Protein AF-W4VRX3-F1 (afdb_monomer_lite)

InterPro domains:
  IPR035311 Cystine knot toxin [PF17486] (23-92)

Structure (mmCIF, N/CA/C/O backbone):
data_AF-W4VRX3-F1
#
_entry.id   AF-W4VRX3-F1
#
loop_
_atom_site.group_PDB
_atom_site.id
_atom_site.type_symbol
_atom_site.label_atom_id
_atom_site.label_alt_id
_atom_site.label_comp_id
_atom_site.label_asym_id
_atom_site.label_entity_id
_atom_site.label_seq_id
_atom_site.pdbx_PDB_ins_code
_atom_site.Cartn_x
_atom_site.Cartn_y
_atom_site.Cartn_z
_atom_site.occupancy
_atom_site.B_iso_or_equiv
_atom_site.auth_seq_id
_atom_site.auth_comp_id
_atom_site.auth_asym_id
_atom_site.auth_atom_id
_atom_site.pdbx_PDB_model_num
ATOM 1 N N . MET A 1 1 ? -21.756 24.214 28.075 1.00 60.59 1 MET A N 1
ATOM 2 C CA . MET A 1 1 ? -20.915 23.020 28.338 1.00 60.59 1 MET A CA 1
ATOM 3 C C . MET A 1 1 ? -21.231 21.812 27.448 1.00 60.59 1 MET A C 1
ATOM 5 O O . MET A 1 1 ? -20.283 21.223 26.955 1.00 60.59 1 MET A O 1
ATOM 9 N N . LYS A 1 2 ? -22.500 21.469 27.159 1.00 67.06 2 LYS A N 1
ATOM 10 C CA . LYS A 1 2 ? -22.847 20.334 26.266 1.00 67.06 2 LYS A CA 1
ATOM 11 C C . LYS A 1 2 ? -22.264 20.452 24.843 1.00 67.06 2 LYS A C 1
ATOM 13 O O . LYS A 1 2 ? -21.712 19.484 24.334 1.00 67.06 2 LYS A O 1
ATOM 18 N N . SER A 1 3 ? -22.296 21.644 24.239 1.00 76.00 3 SER A N 1
ATOM 19 C CA . SER A 1 3 ? -21.798 21.847 22.868 1.00 76.00 3 SER A CA 1
ATOM 20 C C . SER A 1 3 ? -20.280 21.692 22.734 1.00 76.00 3 SER A C 1
ATOM 22 O O . SER A 1 3 ? -19.820 21.150 21.739 1.00 76.00 3 SER A O 1
ATOM 24 N N . ILE A 1 4 ? -19.499 22.109 23.740 1.00 84.12 4 ILE A N 1
ATOM 25 C CA . ILE A 1 4 ? -18.027 22.012 23.697 1.00 84.12 4 ILE A CA 1
ATOM 26 C C . ILE A 1 4 ? -17.594 20.543 23.694 1.00 84.12 4 ILE A C 1
ATOM 28 O O . ILE A 1 4 ? -16.753 20.157 22.890 1.00 84.12 4 ILE A O 1
ATOM 32 N N . VAL A 1 5 ? -18.213 19.710 24.540 1.00 82.50 5 VAL A N 1
ATOM 33 C CA . VAL A 1 5 ? -17.928 18.266 24.578 1.00 82.50 5 VAL A CA 1
ATOM 34 C C . VAL A 1 5 ? -18.269 17.613 23.238 1.00 82.50 5 VAL A C 1
ATOM 36 O O . VAL A 1 5 ? -17.478 16.829 22.723 1.00 82.50 5 VAL A O 1
ATOM 39 N N . SER A 1 6 ? -19.406 17.982 22.636 1.00 82.06 6 SER A N 1
ATOM 40 C CA . SER A 1 6 ? -19.785 17.473 21.316 1.00 82.06 6 SER A CA 1
ATOM 41 C C . SER A 1 6 ? -18.775 17.871 20.237 1.00 82.06 6 SER A C 1
ATOM 43 O O . SER A 1 6 ? -18.367 17.014 19.462 1.00 82.06 6 SER A O 1
ATOM 45 N N . ILE A 1 7 ? -18.344 19.137 20.194 1.00 86.25 7 ILE A N 1
ATOM 46 C CA . ILE A 1 7 ? -17.356 19.616 19.213 1.00 86.25 7 ILE A CA 1
ATOM 47 C C . ILE A 1 7 ? -16.030 18.864 19.372 1.00 86.25 7 ILE A C 1
ATOM 49 O O . ILE A 1 7 ? -15.482 18.396 18.380 1.00 86.25 7 ILE A O 1
ATOM 53 N N . LEU A 1 8 ? -15.542 18.681 20.604 1.00 86.88 8 LEU A N 1
ATOM 54 C CA . LEU A 1 8 ? -14.300 17.942 20.855 1.00 86.88 8 LEU A CA 1
ATOM 55 C C . LEU A 1 8 ? -14.387 16.479 20.397 1.00 86.88 8 LEU A C 1
ATOM 57 O O . LEU A 1 8 ? -13.447 15.986 19.776 1.00 86.88 8 LEU A O 1
ATOM 6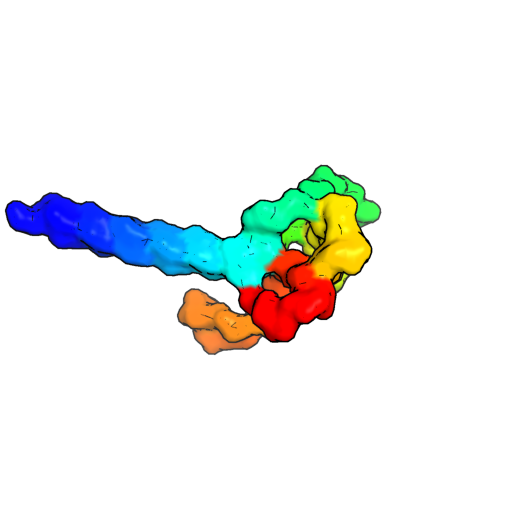1 N N . LEU A 1 9 ? -15.516 15.803 20.641 1.00 85.94 9 LEU A N 1
ATOM 62 C CA . LEU A 1 9 ? -15.748 14.435 20.161 1.00 85.94 9 LEU A CA 1
ATOM 63 C C . LEU A 1 9 ? -15.750 14.359 18.628 1.00 85.94 9 LEU A C 1
ATOM 65 O O . LEU A 1 9 ? -15.111 13.474 18.062 1.00 85.94 9 LEU A O 1
ATOM 69 N N . PHE A 1 10 ? -16.409 15.303 17.948 1.00 83.00 10 PHE A N 1
ATOM 70 C CA . PHE A 1 10 ? -16.390 15.368 16.484 1.00 83.00 10 PHE A CA 1
ATOM 71 C C . PHE A 1 10 ? -14.984 15.630 15.933 1.00 83.00 10 PHE A C 1
ATOM 73 O O . PHE A 1 10 ? -14.576 14.962 14.984 1.00 83.00 10 PHE A O 1
ATOM 80 N N . CYS A 1 11 ? -14.217 16.538 16.544 1.00 83.69 11 CYS A N 1
ATOM 81 C CA . CYS A 1 11 ? -12.829 16.792 16.156 1.00 83.69 11 CYS A CA 1
ATOM 82 C C . CYS A 1 11 ? -11.958 15.538 16.313 1.00 83.69 11 CYS A C 1
ATOM 84 O O . CYS A 1 11 ? -11.211 15.198 15.399 1.00 83.69 11 CYS A O 1
ATOM 86 N N . ALA A 1 12 ? -12.081 14.820 17.436 1.00 81.88 12 ALA A N 1
ATOM 87 C CA . ALA A 1 12 ? -11.328 13.590 17.675 1.00 81.88 12 ALA A CA 1
ATOM 88 C C . ALA A 1 12 ? -11.651 12.507 16.631 1.00 81.88 12 ALA A C 1
ATOM 90 O O . ALA A 1 12 ? -10.740 11.908 16.062 1.00 81.88 12 ALA A O 1
ATOM 91 N N . LEU A 1 13 ? -12.935 12.303 16.318 1.00 80.44 13 LEU A N 1
ATOM 92 C CA . LEU A 1 13 ? -13.360 11.351 15.287 1.00 80.44 13 LEU A CA 1
ATOM 93 C C . LEU A 1 13 ? -12.832 11.732 13.899 1.00 80.44 13 LEU A C 1
ATOM 95 O O . LEU A 1 13 ? -12.334 10.872 13.175 1.00 80.44 13 LEU A O 1
ATOM 99 N N . ALA A 1 14 ? -12.890 13.016 13.541 1.00 75.75 14 ALA A N 1
ATOM 100 C CA . ALA A 1 14 ? -12.392 13.498 12.258 1.00 75.75 14 ALA A CA 1
ATOM 101 C C . ALA A 1 14 ? -10.879 13.266 12.108 1.00 75.75 14 ALA A C 1
ATOM 103 O O . ALA A 1 14 ? -10.434 12.801 11.060 1.00 75.75 14 ALA A O 1
ATOM 104 N N . VAL A 1 15 ? -10.095 13.522 13.162 1.00 77.94 15 VAL A N 1
ATOM 105 C CA . VAL A 1 15 ? -8.643 13.274 13.166 1.00 77.94 15 VAL A CA 1
ATOM 106 C C . VAL A 1 15 ? -8.334 11.787 12.993 1.00 77.94 15 VAL A C 1
ATOM 108 O O . VAL A 1 15 ? -7.459 11.445 12.203 1.00 77.94 15 VAL A O 1
ATOM 111 N N . VAL A 1 16 ? -9.072 10.897 13.664 1.00 74.31 16 VAL A N 1
ATOM 112 C CA . VAL A 1 16 ? -8.870 9.443 13.537 1.00 74.31 16 VAL A CA 1
ATOM 113 C C . VAL A 1 16 ? -9.184 8.956 12.119 1.00 74.31 16 VAL A C 1
ATOM 115 O O . VAL A 1 16 ? -8.391 8.221 11.531 1.00 74.31 16 VAL A O 1
ATOM 118 N N . ILE A 1 17 ? -10.309 9.391 11.544 1.00 71.88 17 ILE A N 1
ATOM 119 C CA . ILE A 1 17 ? -10.732 8.963 10.202 1.00 71.88 17 ILE A CA 1
ATOM 120 C C . ILE A 1 17 ? -9.772 9.497 9.129 1.00 71.88 17 ILE A C 1
ATOM 122 O O . ILE A 1 17 ? -9.354 8.749 8.245 1.00 71.88 17 ILE A O 1
ATOM 126 N N . MET A 1 18 ? -9.395 10.778 9.205 1.00 69.69 18 MET A N 1
ATOM 127 C CA . MET A 1 18 ? -8.488 11.386 8.226 1.00 69.69 18 MET A CA 1
ATOM 128 C C . MET A 1 18 ? -7.049 10.879 8.375 1.00 69.69 18 MET A C 1
ATOM 130 O O . MET A 1 18 ? -6.381 10.641 7.369 1.00 69.69 18 MET A O 1
ATOM 134 N N . GLY A 1 19 ? -6.583 10.665 9.608 1.00 70.50 19 GLY A N 1
ATOM 135 C CA . GLY A 1 19 ? -5.237 10.167 9.890 1.00 70.50 19 GLY A CA 1
ATOM 136 C C . GLY A 1 19 ? -4.974 8.788 9.286 1.00 70.50 19 GLY A C 1
ATOM 137 O O . GLY A 1 19 ? -3.906 8.565 8.722 1.00 70.50 19 GLY A O 1
ATOM 138 N N . HIS A 1 20 ? -5.966 7.890 9.303 1.00 71.81 20 HIS A N 1
ATOM 139 C CA . HIS A 1 20 ? -5.816 6.547 8.734 1.00 71.81 20 HIS A CA 1
ATOM 140 C C . HIS A 1 20 ? -5.483 6.576 7.234 1.00 71.81 20 HIS A C 1
ATOM 142 O O . HIS A 1 20 ? -4.570 5.886 6.785 1.00 71.81 20 HIS A O 1
ATOM 148 N N . ARG A 1 21 ? -6.179 7.420 6.460 1.00 75.00 21 ARG A N 1
ATOM 149 C CA . ARG A 1 21 ? -5.927 7.561 5.016 1.00 75.00 21 ARG A CA 1
ATOM 150 C C . ARG A 1 21 ? -4.576 8.210 4.729 1.00 75.00 21 ARG A C 1
ATOM 152 O O . ARG A 1 21 ? -3.897 7.835 3.777 1.00 75.00 21 ARG A O 1
ATOM 159 N N . LEU A 1 22 ? -4.164 9.172 5.554 1.00 77.19 22 LEU A N 1
ATOM 160 C CA . LEU A 1 22 ? -2.861 9.823 5.409 1.00 77.19 22 LEU A CA 1
ATOM 161 C C . LEU A 1 22 ? -1.702 8.850 5.638 1.00 77.19 22 LEU A C 1
ATOM 163 O O . LEU A 1 22 ? -0.760 8.875 4.850 1.00 77.19 22 LEU A O 1
ATOM 167 N N . ASN A 1 23 ? -1.809 7.946 6.618 1.00 80.75 23 ASN A N 1
ATOM 168 C CA . ASN A 1 23 ? -0.811 6.888 6.839 1.00 80.75 23 ASN A CA 1
ATOM 169 C C . ASN A 1 23 ? -0.696 5.938 5.641 1.00 80.75 23 ASN A C 1
ATOM 171 O O . ASN A 1 23 ? 0.360 5.391 5.357 1.00 80.75 23 ASN A O 1
ATOM 175 N N . GLN A 1 24 ? -1.776 5.775 4.882 1.00 82.75 24 GLN A N 1
ATOM 176 C CA . GLN A 1 24 ? -1.767 4.973 3.662 1.00 82.75 24 GLN A CA 1
ATOM 177 C C . GLN A 1 24 ? -1.216 5.741 2.461 1.00 82.75 24 GLN A C 1
ATOM 179 O O . GLN A 1 24 ? -1.147 5.186 1.371 1.00 82.75 24 GLN A O 1
ATOM 184 N N . GLY A 1 25 ? -0.820 7.002 2.629 1.00 86.75 25 GLY A N 1
ATOM 185 C CA . GLY A 1 25 ? -0.280 7.824 1.555 1.00 86.75 25 GLY A CA 1
ATOM 186 C C . GLY A 1 25 ? -1.341 8.540 0.729 1.00 86.75 25 GLY A C 1
ATOM 187 O O . GLY A 1 25 ? -1.048 8.953 -0.387 1.00 86.75 25 GLY A O 1
ATOM 188 N N . TYR A 1 26 ? -2.563 8.737 1.244 1.00 85.56 26 TYR A N 1
ATOM 189 C CA . TYR A 1 26 ? -3.609 9.486 0.527 1.00 85.56 26 TYR A CA 1
ATOM 190 C C . TYR A 1 26 ? -3.181 10.920 0.168 1.00 85.56 26 TYR A C 1
ATOM 192 O O . TYR A 1 26 ? -3.616 11.465 -0.843 1.00 85.56 26 TYR A O 1
ATOM 200 N N . GLY A 1 27 ? -2.298 11.525 0.970 1.00 87.62 27 GLY A N 1
ATOM 201 C CA . GLY A 1 27 ? -1.718 12.843 0.686 1.00 87.62 27 GLY A CA 1
ATOM 202 C C . GLY A 1 27 ? -0.658 12.851 -0.423 1.00 87.62 27 GLY A C 1
ATOM 203 O O . GLY A 1 27 ? -0.266 13.926 -0.873 1.00 87.62 27 GLY A O 1
ATOM 204 N N . ILE A 1 28 ? -0.185 11.684 -0.870 1.00 89.38 28 ILE A N 1
ATOM 205 C CA . ILE A 1 28 ? 0.821 11.574 -1.928 1.00 89.38 28 ILE A CA 1
ATOM 206 C C . ILE A 1 28 ? 0.114 11.688 -3.289 1.00 89.38 28 ILE A C 1
ATOM 208 O O . ILE A 1 28 ? -0.867 10.972 -3.534 1.00 89.38 28 ILE A O 1
ATOM 212 N N . PRO A 1 29 ? 0.588 12.561 -4.201 1.00 91.81 29 PRO A N 1
ATOM 213 C CA . PRO A 1 29 ? 0.001 12.696 -5.527 1.00 91.81 29 PRO A CA 1
ATOM 214 C C . PRO A 1 29 ? -0.005 11.366 -6.287 1.00 91.81 29 PRO A C 1
ATOM 216 O O . PRO A 1 29 ? 1.039 10.743 -6.484 1.00 91.81 29 PRO A O 1
ATOM 219 N N . HIS A 1 30 ? -1.181 10.960 -6.756 1.00 92.75 30 HIS A N 1
ATOM 220 C CA . HIS A 1 30 ? -1.396 9.725 -7.505 1.00 92.75 30 HIS A CA 1
ATOM 221 C C . HIS A 1 30 ? -2.243 9.971 -8.751 1.00 92.75 30 HIS A C 1
ATOM 223 O O . HIS A 1 30 ? -2.967 10.967 -8.844 1.00 92.75 30 HIS A O 1
ATOM 229 N N . ASP A 1 31 ? -2.126 9.066 -9.717 1.00 93.06 31 ASP A N 1
ATOM 230 C CA . ASP A 1 31 ? -2.903 9.105 -10.948 1.00 93.06 31 ASP A CA 1
ATOM 231 C C . ASP A 1 31 ? -4.173 8.271 -10.798 1.00 93.06 31 ASP A C 1
ATOM 233 O O . ASP A 1 31 ? -4.127 7.058 -10.579 1.00 93.06 31 ASP A O 1
ATOM 237 N N . VAL A 1 32 ? -5.320 8.935 -10.942 1.00 92.81 32 VAL A N 1
ATOM 238 C CA . VAL A 1 32 ? -6.629 8.282 -10.968 1.00 92.81 32 VAL A CA 1
ATOM 239 C C . VAL A 1 32 ? -6.928 7.868 -12.404 1.00 92.81 32 VAL A C 1
ATOM 241 O O . VAL A 1 32 ? -7.278 8.694 -13.246 1.00 92.81 32 VAL A O 1
ATOM 244 N N . VAL A 1 33 ? -6.757 6.580 -12.693 1.00 94.00 33 VAL A N 1
ATOM 245 C CA . VAL A 1 33 ? -6.889 6.011 -14.040 1.00 94.00 33 VAL A CA 1
ATOM 246 C C . VAL A 1 33 ? -7.963 4.933 -14.087 1.00 94.00 33 VAL A C 1
ATOM 248 O O . VAL A 1 33 ? -8.263 4.278 -13.087 1.00 94.00 33 VAL A O 1
ATOM 251 N N . LYS A 1 34 ? -8.540 4.735 -15.273 1.00 94.94 34 LYS A N 1
ATOM 252 C CA . LYS A 1 34 ? -9.472 3.639 -15.533 1.00 94.94 34 LYS A CA 1
ATOM 253 C C . LYS A 1 34 ? -8.686 2.361 -15.832 1.00 94.94 34 LYS A C 1
ATOM 255 O O . LYS A 1 34 ? -7.842 2.345 -16.725 1.00 94.94 34 LYS A O 1
ATOM 260 N N . LEU A 1 35 ? -8.958 1.306 -15.075 1.00 93.44 35 LEU A N 1
ATOM 261 C CA . LEU A 1 35 ? -8.316 0.000 -15.190 1.00 93.44 35 LEU A CA 1
ATOM 262 C C . LEU A 1 35 ? 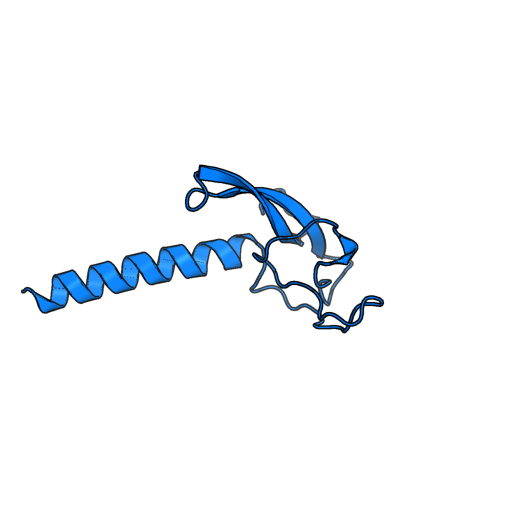-8.912 -0.822 -16.352 1.00 93.44 35 LEU A C 1
ATOM 264 O O . LEU A 1 35 ? -10.027 -0.537 -16.800 1.00 93.44 35 LEU A O 1
ATOM 268 N N . PRO A 1 36 ? -8.225 -1.887 -16.821 1.00 92.75 36 PRO A N 1
ATOM 269 C CA . PRO A 1 36 ? -8.719 -2.752 -17.901 1.00 92.75 36 PRO A CA 1
ATOM 270 C C . PRO A 1 36 ? -10.068 -3.427 -17.615 1.00 92.75 36 PRO A C 1
ATOM 272 O O . PRO A 1 36 ? -10.800 -3.754 -18.543 1.00 92.75 36 PRO A O 1
ATOM 275 N N . ASN A 1 37 ? -10.425 -3.604 -16.339 1.00 91.81 37 ASN A N 1
ATOM 276 C CA . ASN A 1 37 ? -11.730 -4.127 -15.922 1.00 91.81 37 ASN A CA 1
ATOM 277 C C . ASN A 1 37 ? -12.868 -3.084 -16.022 1.00 91.81 37 ASN A C 1
ATOM 279 O O . ASN A 1 37 ? -14.009 -3.380 -15.678 1.00 91.81 37 ASN A O 1
ATOM 283 N N . GLY A 1 38 ? -12.567 -1.856 -16.455 1.00 93.12 38 GLY A N 1
ATOM 284 C CA . GLY A 1 38 ? -13.518 -0.757 -16.589 1.00 93.12 38 GLY A CA 1
ATOM 285 C C . GLY A 1 38 ? -13.794 0.024 -15.300 1.00 93.12 38 GLY A C 1
ATOM 286 O O . GLY A 1 38 ? -14.486 1.041 -15.367 1.00 93.12 38 GLY A O 1
ATOM 287 N N . GLN A 1 39 ? -13.252 -0.397 -14.156 1.00 93.81 39 GLN A N 1
ATOM 288 C CA . GLN A 1 39 ? -13.354 0.326 -12.887 1.00 93.81 39 GLN A CA 1
ATOM 289 C C . GLN A 1 39 ? -12.254 1.388 -12.775 1.00 93.81 39 GLN A C 1
ATOM 291 O O . GLN A 1 39 ? -11.227 1.319 -13.449 1.00 93.81 39 GLN A O 1
ATOM 296 N N . TRP A 1 40 ? -12.463 2.388 -11.925 1.00 94.75 40 TRP A N 1
ATOM 297 C CA . TRP A 1 40 ? -11.395 3.309 -11.541 1.00 94.75 40 TRP A CA 1
ATOM 298 C C . TRP A 1 40 ? -10.431 2.620 -10.577 1.00 94.75 40 TRP A C 1
ATOM 300 O O . TRP A 1 40 ? -10.845 1.746 -9.813 1.00 94.75 40 TRP A O 1
ATOM 310 N N . CYS A 1 41 ? -9.156 3.006 -10.615 1.00 95.06 41 CYS A N 1
ATOM 311 C CA . CYS A 1 41 ? -8.209 2.551 -9.608 1.00 95.06 41 CYS A CA 1
ATOM 312 C C . CYS A 1 41 ? -8.662 2.972 -8.202 1.00 95.06 41 CYS A C 1
ATOM 314 O O . CYS A 1 41 ? -9.313 4.001 -8.011 1.00 95.06 41 CYS A O 1
ATOM 316 N N . LYS A 1 42 ? -8.319 2.143 -7.223 1.00 94.75 42 LYS A N 1
ATOM 317 C CA . LYS A 1 42 ? -8.644 2.306 -5.812 1.00 94.75 42 LYS A CA 1
ATOM 318 C C . LYS A 1 42 ? -7.647 3.244 -5.148 1.00 94.75 42 LYS A C 1
ATOM 320 O O . LYS A 1 42 ? -6.435 3.115 -5.345 1.00 94.75 42 LYS A O 1
ATOM 325 N N . THR A 1 43 ? -8.156 4.192 -4.375 1.00 93.25 43 THR A N 1
ATOM 326 C CA . THR A 1 43 ? -7.330 5.201 -3.714 1.00 93.25 43 THR A CA 1
ATOM 327 C C . THR A 1 43 ? -6.689 4.644 -2.444 1.00 93.25 43 THR A C 1
ATOM 329 O O . THR A 1 43 ? -7.118 3.604 -1.934 1.00 93.25 43 THR A O 1
ATOM 332 N N . PRO A 1 44 ? -5.640 5.294 -1.913 1.00 91.12 44 PRO A N 1
ATOM 333 C CA . PRO A 1 44 ? -5.042 4.863 -0.661 1.00 91.12 44 PRO A CA 1
ATOM 334 C C . PRO A 1 44 ? -6.066 4.805 0.480 1.00 91.12 44 PRO A C 1
ATOM 336 O O . PRO A 1 44 ? -6.737 5.793 0.784 1.00 91.12 44 PRO A O 1
ATOM 339 N N . GLY A 1 45 ? -6.172 3.633 1.099 1.00 89.50 45 GLY A N 1
ATOM 340 C CA . GLY A 1 45 ? -7.149 3.314 2.134 1.00 89.50 45 GLY A CA 1
ATOM 341 C C . GLY A 1 45 ? -8.421 2.617 1.700 1.00 89.50 45 GLY A C 1
ATOM 342 O O . GLY A 1 45 ? -9.209 2.250 2.569 1.00 89.50 45 GLY A O 1
ATOM 343 N N . ASP A 1 46 ? -8.597 2.374 0.406 1.00 91.06 46 ASP A N 1
ATOM 344 C CA . ASP A 1 46 ? -9.665 1.511 -0.084 1.00 91.06 46 ASP A CA 1
ATOM 345 C C . ASP A 1 46 ? -9.264 0.027 -0.005 1.00 91.06 46 ASP A C 1
ATOM 347 O O . ASP A 1 46 ? -8.095 -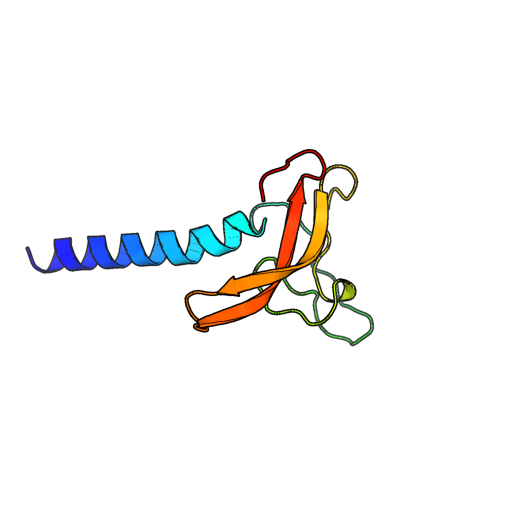0.332 -0.194 1.00 91.06 46 ASP A O 1
ATOM 351 N N . ASP A 1 47 ? -10.255 -0.840 0.227 1.00 91.88 47 ASP A N 1
ATOM 352 C CA . ASP A 1 47 ? -10.091 -2.296 0.250 1.00 91.88 47 ASP A CA 1
ATOM 353 C C . ASP A 1 47 ? -9.708 -2.837 -1.132 1.00 91.88 47 ASP A C 1
ATOM 355 O O . ASP A 1 47 ? -10.411 -2.618 -2.121 1.00 91.88 47 ASP A O 1
ATOM 359 N N . CYS A 1 48 ? -8.631 -3.612 -1.214 1.00 92.69 48 CYS A N 1
ATOM 360 C CA . CYS A 1 48 ? -8.097 -4.170 -2.453 1.00 92.69 48 CYS A CA 1
ATOM 361 C C . CYS A 1 48 ? -7.894 -5.682 -2.364 1.00 92.69 48 CYS A C 1
ATOM 363 O O . CYS A 1 48 ? -7.616 -6.241 -1.309 1.00 92.69 48 CYS A O 1
ATOM 365 N N . SER A 1 49 ? -8.027 -6.361 -3.502 1.00 92.12 49 SER A N 1
ATOM 366 C CA . SER A 1 49 ? -7.677 -7.784 -3.622 1.00 92.12 49 SER A CA 1
ATOM 367 C C . SER A 1 49 ? -6.318 -7.979 -4.286 1.00 92.12 49 SER A C 1
ATOM 369 O O . SER A 1 49 ? -5.607 -8.932 -3.980 1.00 92.12 49 SER A O 1
ATOM 371 N N . GLN A 1 50 ? -5.946 -7.074 -5.194 1.00 92.75 50 GLN A N 1
ATOM 372 C CA . GLN A 1 50 ? -4.708 -7.142 -5.967 1.00 92.75 50 GLN A CA 1
ATOM 373 C C . GLN A 1 50 ? -4.052 -5.764 -6.045 1.00 92.75 50 GLN A C 1
ATOM 375 O O . GLN A 1 50 ? -4.734 -4.747 -6.151 1.00 92.75 50 GLN A O 1
ATOM 380 N N . SER A 1 51 ? -2.718 -5.721 -6.075 1.00 91.88 51 SER A N 1
ATOM 381 C CA . SER A 1 51 ? -1.964 -4.463 -6.206 1.00 91.88 51 SER A CA 1
ATOM 382 C C . SER A 1 51 ? -2.266 -3.701 -7.498 1.00 91.88 51 SER A C 1
ATOM 384 O O . SER A 1 51 ? -2.153 -2.482 -7.518 1.00 91.88 51 SER A O 1
ATOM 386 N N . SER A 1 52 ? -2.693 -4.390 -8.561 1.00 92.50 52 SER A N 1
ATOM 387 C CA . SER A 1 52 ? -3.105 -3.765 -9.825 1.00 92.50 52 SER A CA 1
ATOM 388 C C . SER A 1 52 ? -4.394 -2.950 -9.718 1.00 92.50 52 SER A C 1
ATOM 390 O O . SER A 1 52 ? -4.693 -2.179 -10.625 1.00 92.50 52 SER A O 1
ATOM 392 N N . GLU A 1 53 ? -5.171 -3.134 -8.648 1.00 94.81 53 GLU A N 1
ATOM 393 C CA . GLU A 1 53 ? -6.373 -2.341 -8.397 1.00 94.81 53 GLU A CA 1
ATOM 394 C C . GLU A 1 53 ? -6.033 -0.959 -7.837 1.00 94.81 53 GLU A C 1
ATOM 396 O O . GLU A 1 53 ? -6.829 -0.041 -7.990 1.00 94.81 53 GLU A O 1
ATOM 401 N N . CYS A 1 54 ? -4.871 -0.797 -7.202 1.00 94.19 54 CYS A N 1
ATOM 402 C CA . CYS A 1 54 ? -4.495 0.434 -6.518 1.00 94.19 54 CYS A CA 1
ATOM 403 C C . CYS A 1 54 ? -3.992 1.506 -7.489 1.00 94.19 54 CYS A C 1
ATOM 405 O O . CYS A 1 54 ? -3.283 1.219 -8.456 1.00 94.19 54 CYS A O 1
ATOM 407 N N . CYS A 1 55 ? -4.331 2.763 -7.206 1.00 94.88 55 CYS A N 1
ATOM 408 C CA . CYS A 1 55 ? -3.789 3.899 -7.938 1.00 94.88 55 CYS A CA 1
ATOM 409 C C . CYS A 1 55 ? -2.278 4.010 -7.719 1.00 94.88 55 CYS A C 1
ATOM 411 O O . CYS A 1 55 ? -1.769 3.803 -6.614 1.00 94.88 55 CYS A O 1
ATOM 413 N N . LYS A 1 56 ? -1.562 4.360 -8.788 1.00 94.12 56 LYS A N 1
ATOM 414 C CA . LYS A 1 56 ? -0.112 4.535 -8.743 1.00 94.12 56 LYS A CA 1
ATOM 415 C C . LYS A 1 56 ? 0.237 5.950 -8.319 1.00 94.12 56 LYS A C 1
ATOM 417 O O . LYS A 1 56 ? -0.437 6.901 -8.714 1.00 94.12 56 LYS A O 1
ATOM 422 N N . ALA A 1 57 ? 1.306 6.085 -7.544 1.00 93.56 57 ALA A N 1
ATOM 423 C CA . ALA A 1 57 ? 1.899 7.388 -7.287 1.00 93.56 57 ALA A CA 1
ATOM 424 C C . ALA A 1 57 ? 2.341 8.030 -8.608 1.00 93.56 57 ALA A C 1
ATOM 426 O O . ALA A 1 57 ? 2.814 7.32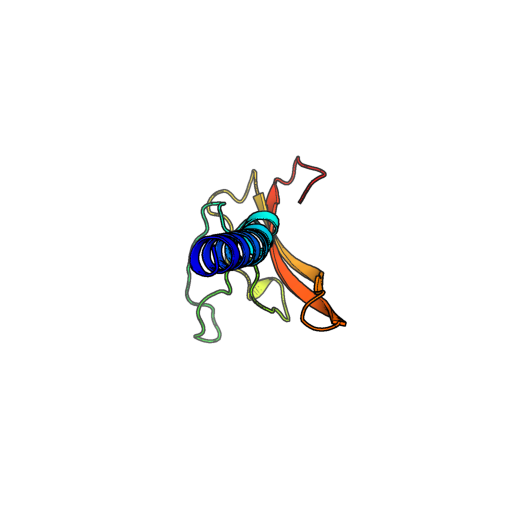8 -9.502 1.00 93.56 57 ALA A O 1
ATOM 427 N N . LYS A 1 58 ? 2.224 9.357 -8.705 1.00 93.50 58 LYS A N 1
ATOM 428 C CA . LYS A 1 58 ? 2.733 10.110 -9.862 1.00 93.50 58 LYS A CA 1
ATOM 429 C C . LYS A 1 58 ? 4.244 9.967 -10.005 1.00 93.50 58 LYS A C 1
ATOM 431 O O . LYS A 1 58 ? 4.763 9.900 -11.113 1.00 93.50 58 LYS A O 1
ATOM 436 N N . ASP A 1 59 ? 4.938 9.920 -8.873 1.00 92.56 59 ASP A N 1
ATOM 437 C CA . ASP A 1 59 ? 6.363 9.630 -8.806 1.00 92.56 59 ASP A CA 1
ATOM 438 C C . ASP A 1 59 ? 6.570 8.181 -8.356 1.00 92.56 59 ASP A C 1
ATOM 440 O O . ASP A 1 59 ? 6.534 7.862 -7.168 1.00 92.56 59 ASP A O 1
ATOM 444 N N . THR A 1 60 ? 6.775 7.300 -9.332 1.00 90.00 60 THR A N 1
ATOM 445 C CA . THR A 1 60 ? 7.021 5.872 -9.101 1.00 90.00 60 THR A CA 1
ATOM 446 C C . THR A 1 60 ? 8.471 5.553 -8.737 1.00 90.00 60 THR A C 1
ATOM 448 O O . THR A 1 60 ? 8.789 4.385 -8.528 1.00 90.00 60 THR A O 1
ATOM 451 N N . VAL A 1 61 ? 9.367 6.547 -8.736 1.00 90.50 61 VAL A N 1
ATOM 452 C CA . VAL A 1 61 ? 10.771 6.371 -8.338 1.00 90.50 61 VAL A CA 1
ATOM 453 C C . VAL A 1 61 ? 10.879 6.510 -6.825 1.00 90.50 61 VAL A C 1
ATOM 455 O O . VAL A 1 61 ? 11.437 5.636 -6.167 1.00 90.50 61 VAL A O 1
ATOM 458 N N . THR A 1 62 ? 10.287 7.570 -6.275 1.00 91.56 62 THR A N 1
ATOM 459 C CA . THR A 1 62 ? 10.294 7.830 -4.830 1.00 91.56 62 THR A CA 1
ATOM 460 C C . THR A 1 62 ? 9.247 7.001 -4.095 1.00 91.56 62 THR A C 1
ATOM 462 O O . THR A 1 62 ? 9.471 6.590 -2.957 1.00 91.56 62 THR A O 1
ATOM 465 N N . TYR A 1 63 ? 8.093 6.740 -4.719 1.00 92.25 63 TYR A N 1
ATOM 466 C CA . TYR A 1 63 ? 6.970 6.089 -4.053 1.00 92.25 63 TYR A CA 1
ATOM 467 C C . TYR A 1 63 ? 6.587 4.759 -4.698 1.00 92.25 63 TYR A C 1
ATOM 469 O O . TYR A 1 63 ? 6.402 4.640 -5.909 1.00 92.25 63 TYR A O 1
ATOM 477 N N . SER A 1 64 ? 6.378 3.758 -3.850 1.00 91.19 64 SER A N 1
ATOM 478 C CA . SER A 1 64 ? 5.777 2.483 -4.217 1.00 91.19 64 SER A CA 1
ATOM 479 C C . SER A 1 64 ? 4.283 2.510 -3.925 1.00 91.19 64 SER A C 1
ATOM 481 O O . SER A 1 64 ? 3.844 3.053 -2.913 1.00 91.19 64 SER A O 1
ATOM 483 N N . SER A 1 65 ? 3.501 1.901 -4.812 1.00 92.44 65 SER A N 1
ATOM 484 C CA . SER A 1 65 ? 2.052 1.744 -4.676 1.00 92.44 65 SER A CA 1
ATOM 485 C C . SER A 1 65 ? 1.706 0.262 -4.681 1.00 92.44 65 SER A C 1
ATOM 487 O O . SER A 1 65 ? 2.282 -0.512 -5.449 1.00 92.44 65 SER A O 1
ATOM 489 N N . GLY A 1 66 ? 0.778 -0.157 -3.825 1.00 93.19 66 GLY A N 1
ATOM 490 C CA . GLY A 1 66 ? 0.384 -1.558 -3.775 1.00 93.19 66 GLY A CA 1
ATOM 491 C C . GLY A 1 66 ? -0.724 -1.863 -2.783 1.00 93.19 66 GLY A C 1
ATOM 492 O O . GLY A 1 66 ? -1.159 -1.005 -2.018 1.00 93.19 66 GLY A O 1
ATOM 493 N N . CYS A 1 67 ? -1.162 -3.116 -2.817 1.00 93.75 67 CYS A N 1
ATOM 494 C CA . CYS A 1 67 ? -2.156 -3.662 -1.910 1.00 93.75 67 CYS A CA 1
ATOM 495 C C . CYS A 1 67 ? -1.445 -4.426 -0.792 1.00 93.75 67 CYS A C 1
ATOM 497 O O . CYS A 1 67 ? -0.667 -5.340 -1.071 1.00 93.75 67 CYS A O 1
ATOM 499 N N . SER A 1 68 ? -1.672 -4.049 0.466 1.00 90.25 68 SER A N 1
ATOM 500 C CA . SER A 1 68 ? -1.003 -4.691 1.602 1.00 90.25 68 SER A CA 1
ATOM 501 C C . SER A 1 68 ? -1.951 -4.956 2.757 1.00 90.25 68 SER A C 1
ATOM 503 O O . SER A 1 68 ? -2.863 -4.169 3.005 1.00 90.25 68 SER A O 1
ATOM 505 N N . GLN A 1 69 ? -1.686 -6.037 3.484 1.00 90.12 69 GLN A N 1
ATOM 506 C CA . GLN A 1 69 ? -2.449 -6.398 4.665 1.00 90.12 69 GLN A CA 1
ATOM 507 C C . GLN A 1 69 ? -2.148 -5.436 5.820 1.00 90.12 69 GLN A C 1
ATOM 509 O O . GLN A 1 69 ? -0.989 -5.209 6.172 1.00 90.12 69 GLN A O 1
ATOM 514 N N . GLN A 1 70 ? -3.197 -4.880 6.415 1.00 86.50 70 GLN A N 1
ATOM 515 C CA . GLN A 1 70 ? -3.149 -3.984 7.563 1.00 86.50 70 GLN A CA 1
ATOM 516 C C . GLN A 1 70 ? -4.229 -4.380 8.570 1.00 86.50 70 GLN A C 1
ATOM 518 O O . GLN A 1 70 ? -5.276 -4.915 8.209 1.00 86.50 70 GLN A O 1
ATOM 523 N N . TRP A 1 71 ? -3.976 -4.137 9.853 1.00 83.38 71 TRP A N 1
ATOM 524 C CA . TRP A 1 71 ? -4.986 -4.342 10.884 1.00 83.38 71 TRP A CA 1
ATOM 525 C C . TRP A 1 71 ? -6.010 -3.205 10.839 1.00 83.38 71 TRP A C 1
ATOM 527 O O . TRP A 1 71 ? -5.648 -2.046 11.032 1.00 83.38 71 TRP A O 1
ATOM 537 N N . SER A 1 72 ? -7.286 -3.528 10.634 1.00 81.75 72 SER A N 1
ATOM 538 C CA . SER A 1 72 ? -8.377 -2.562 10.756 1.00 81.75 72 SER A CA 1
ATOM 539 C C . SER A 1 72 ? -9.077 -2.737 12.093 1.00 81.75 72 SER A C 1
ATOM 541 O O . SER A 1 72 ? -9.793 -3.713 12.322 1.00 81.75 72 SER A O 1
ATOM 543 N N . GLY A 1 73 ? -8.929 -1.739 12.968 1.00 78.94 73 GLY A N 1
ATOM 544 C CA . GLY A 1 73 ? -9.685 -1.684 14.221 1.00 78.94 73 GLY A CA 1
ATOM 545 C C . GLY A 1 73 ? -11.199 -1.587 14.003 1.00 78.94 73 GLY A C 1
ATOM 546 O O . GLY A 1 73 ? -11.960 -2.014 14.863 1.00 78.94 73 GLY A O 1
ATOM 547 N N . GLN A 1 74 ? -11.641 -1.076 12.846 1.00 76.50 74 GLN A N 1
ATOM 548 C CA . GLN A 1 74 ? -13.061 -0.985 12.499 1.00 76.50 74 GLN A CA 1
ATOM 549 C C . GLN A 1 74 ? -13.652 -2.342 12.106 1.00 76.50 74 GLN A C 1
ATOM 551 O O . GLN A 1 74 ? -14.777 -2.643 12.491 1.00 76.50 74 GLN A O 1
ATOM 556 N N . GLN A 1 75 ? -12.906 -3.156 11.353 1.00 80.88 75 GLN A N 1
ATOM 557 C CA . GLN A 1 75 ? -13.365 -4.484 10.925 1.00 80.88 75 GLN A CA 1
ATOM 558 C C . GLN A 1 75 ? -12.993 -5.596 11.920 1.00 80.88 75 GLN A C 1
ATOM 560 O O . GLN A 1 75 ? -13.477 -6.716 11.796 1.00 80.88 75 GLN A O 1
ATOM 565 N N . GLY A 1 76 ? -12.154 -5.298 12.918 1.00 86.88 76 GLY A N 1
ATOM 566 C CA . GLY A 1 76 ? -11.723 -6.270 13.924 1.00 86.88 76 GLY A CA 1
ATOM 567 C C . GLY A 1 76 ? -10.823 -7.368 13.354 1.00 86.88 76 GLY A C 1
ATOM 568 O O . GLY A 1 76 ? -10.826 -8.488 13.861 1.00 86.88 76 GLY A O 1
ATOM 569 N N . GLY A 1 77 ? -10.079 -7.070 12.289 1.00 90.75 77 GLY A N 1
ATOM 570 C CA . GLY A 1 77 ? -9.289 -8.068 11.583 1.00 90.75 77 GLY A CA 1
ATOM 571 C C . GLY A 1 77 ? -8.304 -7.473 10.587 1.00 90.75 77 GLY A C 1
ATOM 572 O O . GLY A 1 77 ? -8.209 -6.257 10.403 1.00 90.75 77 GLY A O 1
ATOM 573 N N . PHE A 1 78 ? -7.556 -8.363 9.943 1.00 90.12 78 PHE A N 1
ATOM 574 C CA . PHE A 1 78 ? -6.645 -7.994 8.872 1.00 90.12 78 PHE A CA 1
ATOM 575 C C . PHE A 1 78 ? -7.399 -7.782 7.562 1.00 90.12 78 PHE A C 1
ATOM 577 O O . PHE A 1 78 ? -8.128 -8.660 7.106 1.00 90.12 78 PHE A O 1
ATOM 584 N N . VAL A 1 79 ? -7.163 -6.633 6.944 1.00 90.75 79 VAL A N 1
ATOM 585 C CA . VAL A 1 79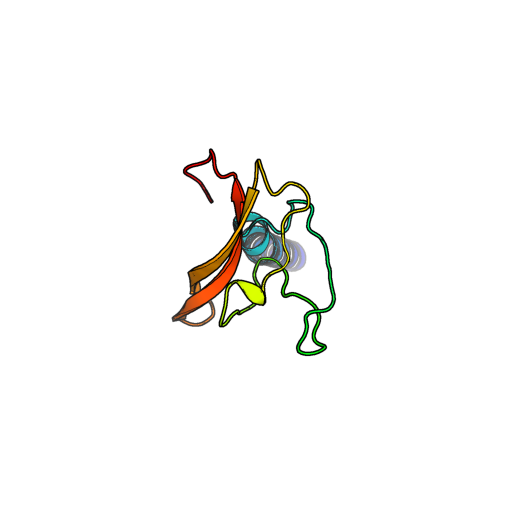 ? -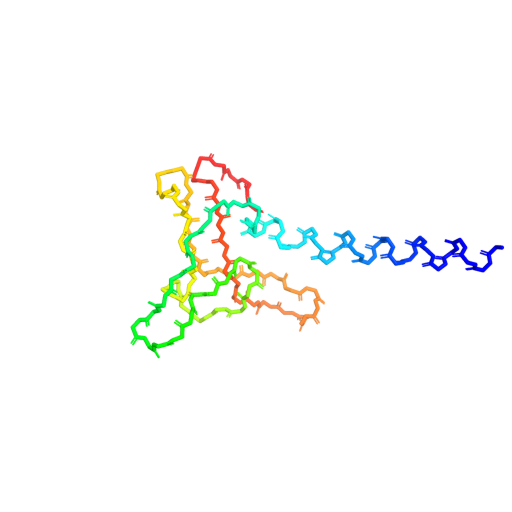7.761 -6.212 5.678 1.00 90.75 79 VAL A CA 1
ATOM 586 C C . VAL A 1 79 ? -6.667 -5.813 4.705 1.00 90.75 79 VAL A C 1
ATOM 588 O O . VAL A 1 79 ? -5.607 -5.339 5.108 1.00 90.75 79 VAL A O 1
ATOM 591 N N . ASN A 1 80 ? -6.906 -6.015 3.419 1.00 93.12 80 ASN A N 1
ATOM 592 C CA . ASN A 1 80 ? -5.968 -5.611 2.385 1.00 93.12 80 ASN A CA 1
ATOM 593 C C . ASN A 1 80 ? -6.353 -4.221 1.891 1.00 93.12 80 ASN A C 1
ATOM 595 O O . ASN A 1 80 ? -7.426 -4.052 1.321 1.00 93.12 80 ASN A O 1
ATOM 599 N N . LEU A 1 81 ? -5.480 -3.241 2.112 1.00 92.38 81 LEU A N 1
ATOM 600 C CA . LEU A 1 81 ? -5.731 -1.841 1.781 1.00 92.38 81 LEU A CA 1
ATOM 601 C C . LEU A 1 81 ? -4.697 -1.335 0.781 1.00 92.38 81 LEU A C 1
ATOM 603 O O . LEU A 1 81 ? -3.516 -1.708 0.834 1.00 92.38 81 LEU A O 1
ATOM 607 N N . CYS A 1 82 ? -5.142 -0.470 -0.129 1.00 93.75 82 CYS A N 1
ATOM 608 C CA . CYS A 1 82 ? -4.239 0.239 -1.020 1.00 93.75 82 CYS A CA 1
ATOM 609 C C . CYS A 1 82 ? -3.393 1.223 -0.216 1.00 93.75 82 CYS A C 1
ATOM 611 O O . CYS A 1 82 ? -3.919 1.984 0.597 1.00 93.75 82 CYS A O 1
ATOM 613 N N . ARG A 1 83 ? -2.085 1.240 -0.469 1.00 92.00 83 ARG A N 1
ATOM 614 C CA . ARG A 1 83 ? -1.168 2.210 0.127 1.00 92.00 83 ARG A CA 1
ATOM 615 C C . ARG A 1 83 ? -0.157 2.733 -0.882 1.00 92.00 83 ARG A C 1
ATOM 617 O O . ARG A 1 83 ? 0.215 2.031 -1.825 1.00 92.00 83 ARG A O 1
ATOM 624 N N . ILE A 1 84 ? 0.310 3.946 -0.632 1.00 92.50 84 ILE A N 1
ATOM 625 C CA . ILE A 1 84 ? 1.433 4.583 -1.303 1.00 92.50 84 ILE A CA 1
ATOM 626 C C . ILE A 1 84 ? 2.459 4.940 -0.233 1.00 92.50 84 ILE A C 1
ATOM 628 O O . ILE A 1 84 ? 2.141 5.633 0.727 1.00 92.50 84 ILE A O 1
ATOM 632 N N . CYS A 1 85 ? 3.685 4.458 -0.395 1.00 90.06 85 CYS A N 1
ATOM 633 C CA . CYS A 1 85 ? 4.751 4.620 0.588 1.00 90.06 85 CYS A CA 1
ATOM 634 C C . CYS A 1 85 ? 6.025 5.087 -0.088 1.00 90.06 85 CYS A C 1
ATOM 636 O O . CYS A 1 85 ? 6.320 4.656 -1.201 1.00 90.06 85 CYS A O 1
ATOM 638 N N . ASN A 1 86 ? 6.798 5.927 0.594 1.00 90.12 86 ASN A N 1
ATOM 639 C CA . ASN A 1 86 ? 8.135 6.267 0.130 1.00 90.12 86 ASN A CA 1
ATOM 640 C C . ASN A 1 86 ? 9.026 5.018 0.230 1.00 90.12 86 ASN A C 1
ATOM 642 O O . ASN A 1 86 ? 9.058 4.374 1.275 1.00 90.12 86 ASN A O 1
ATOM 646 N N . VAL A 1 87 ? 9.712 4.671 -0.857 1.00 87.81 87 VAL A N 1
ATOM 647 C CA . VAL A 1 87 ? 10.578 3.488 -0.949 1.00 87.81 87 VAL A CA 1
ATOM 648 C C . VAL A 1 87 ? 11.773 3.588 0.001 1.00 87.81 87 VAL A C 1
ATOM 650 O O . VAL A 1 87 ? 12.211 2.574 0.538 1.00 87.81 87 VAL A O 1
ATOM 653 N N . GLU A 1 88 ? 12.279 4.798 0.241 1.00 85.06 88 GLU A N 1
ATOM 654 C CA . GLU A 1 88 ? 13.406 5.049 1.146 1.00 85.06 88 GLU A CA 1
ATOM 655 C C . GLU A 1 88 ? 12.980 5.133 2.617 1.00 85.06 88 GLU A C 1
ATOM 657 O O . GLU A 1 88 ? 13.812 5.020 3.519 1.00 85.06 88 GLU A O 1
ATOM 662 N N . SER A 1 89 ? 11.684 5.320 2.882 1.00 77.00 89 SER A N 1
ATOM 663 C CA . SER A 1 89 ? 11.165 5.380 4.244 1.00 77.00 89 SER A CA 1
ATOM 664 C C . SER A 1 89 ? 10.852 3.979 4.752 1.00 77.00 89 SER A C 1
ATOM 666 O O . SER A 1 89 ? 10.038 3.255 4.181 1.00 77.00 89 SER A O 1
ATOM 668 N N . SER A 1 90 ? 11.431 3.615 5.895 1.00 68.75 90 SER A N 1
ATOM 669 C CA . SER A 1 90 ? 10.994 2.438 6.655 1.00 68.75 90 SER A CA 1
ATOM 670 C C . SER A 1 90 ? 9.598 2.619 7.259 1.00 68.75 90 SER A C 1
ATOM 672 O O . SER A 1 90 ? 8.964 1.639 7.646 1.00 68.75 90 SER A O 1
ATOM 674 N N . MET A 1 91 ? 9.128 3.867 7.342 1.00 62.75 91 MET A N 1
ATOM 675 C CA . MET A 1 91 ? 7.831 4.226 7.890 1.00 62.75 91 MET A CA 1
ATOM 676 C C . MET A 1 91 ? 6.850 4.540 6.764 1.00 62.75 91 MET A C 1
ATOM 678 O O . MET A 1 91 ? 7.016 5.503 6.008 1.00 62.75 91 MET A O 1
ATOM 682 N N . CYS A 1 92 ? 5.825 3.704 6.720 1.00 65.19 92 CYS A N 1
ATOM 683 C CA . CYS A 1 92 ? 4.498 3.945 6.193 1.00 65.19 92 CYS A CA 1
ATOM 684 C C . CYS A 1 92 ? 3.566 3.435 7.314 1.00 65.19 92 CYS A C 1
ATOM 686 O O . CYS A 1 92 ? 2.640 4.166 7.699 1.00 65.19 92 CYS A O 1
#

Radius of gyration: 15.57 Å; chains: 1; bounding box: 36×31×46 Å

Foldseek 3Di:
DVVVVVVVVVVVVVCVVVVQQVQQVLVAAFDFDQAPVRHTADGFFDFDDWQSSHTGGPDVPQKDWGWDWDDDPVVRGITTGIGIDGPPDPGD

Organism: Trittame loki (NCBI:txid1295018)

Secondary structure (DSSP, 8-state):
-HHHHHHHHHHHHHHHHHHHHHHTTTTS-EE--B-TTSSBPBPTTSB-SSGGGBPEES-TTTEEEEEEEEEETTTTEEEEEEEEEESS-S--

Sequence (92 aa):
MKSIVSILLFCALAVVIMGHRLNQGYGIPHDVVKLPNGQWCKTPGDDCSQSSECCKAKDTVTYSSGCSQQWSGQQGGFVNLCRICNVESSMC

pLDDT: mean 86.46, std 8.37, range [60.59, 95.06]